Protein AF-A0A6B2FIY8-F1 (afdb_monomer_lite)

pLDDT: mean 75.14, std 17.57, range [36.78, 95.81]

Sequence (181 aa):
MCNADGNFVPWVSSQADVVAMDWHIHTESQWMLIADMTPGEEDVKYNGTVSSYYIDPDEEVYVGKCDFIESTFKVIKVRMIANSDGVYGPSGGNNFLISCEFANREDERNANDNVFKKRLTVMVDGVEFLLDKSRGGYSNADPSVLWNGRRYRIDNQPALIEILKDMGVKRRFYFNWKDEV

Secondary structure (DSSP, 8-state):
-B-TT--B---PPPHHHHHHHHHGGGSS---SEEEEEE-EEEETTSSS-EEEEEEETTTTEEESEEEEEEESS-EEEEEEEEEE-TTSSTT-S-EEEEEEEESSHHHHHHHHHHTTTSEEEEEETTEEEEEPSP--EEPPS-TTS---EEEEE-TT-HHHHHHHH-TT--EEEEEEEE---

Radius of gyration: 18.0 Å; chains: 1; bounding box: 42×48×51 Å

Structure (mmCIF, N/CA/C/O backbone):
data_AF-A0A6B2FIY8-F1
#
_entry.id   AF-A0A6B2FIY8-F1
#
loop_
_atom_site.group_PDB
_atom_site.id
_atom_site.type_symbol
_atom_site.label_atom_id
_atom_site.label_alt_id
_atom_site.label_comp_id
_atom_site.label_asym_id
_atom_site.label_entity_id
_atom_site.label_seq_id
_atom_site.pdbx_PDB_ins_code
_atom_site.Cartn_x
_atom_site.Cartn_y
_atom_site.Cartn_z
_atom_site.occupancy
_atom_site.B_iso_or_equiv
_atom_site.auth_seq_id
_atom_site.auth_comp_id
_atom_site.auth_asym_id
_atom_site.auth_atom_id
_atom_site.pdbx_PDB_model_num
ATOM 1 N N . MET A 1 1 ? -17.525 -18.792 26.908 1.00 53.03 1 MET A N 1
ATOM 2 C CA . MET A 1 1 ? -18.436 -19.939 26.699 1.00 53.03 1 MET A CA 1
ATOM 3 C C . MET A 1 1 ? -17.775 -21.158 27.316 1.00 53.03 1 MET A C 1
ATOM 5 O O . MET A 1 1 ? -16.593 -21.357 27.069 1.00 53.03 1 MET A O 1
ATOM 9 N N . CYS A 1 2 ? -18.488 -21.920 28.142 1.00 47.84 2 CYS A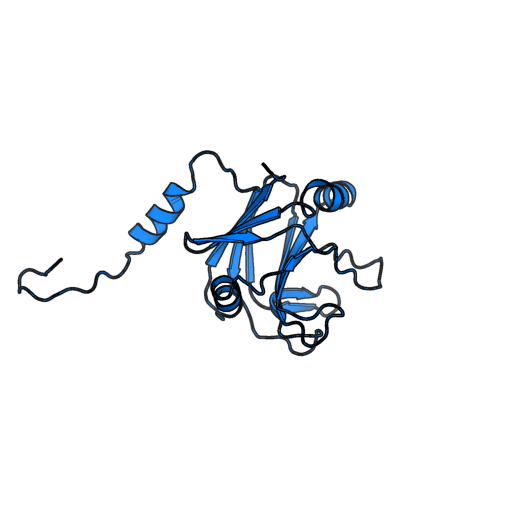 N 1
ATOM 10 C CA . CYS A 1 2 ? -17.984 -23.184 28.682 1.00 47.84 2 CYS A CA 1
ATOM 11 C C . CYS A 1 2 ? -18.588 -24.343 27.889 1.00 47.84 2 CYS A C 1
ATOM 13 O O . CYS A 1 2 ? -19.715 -24.222 27.404 1.00 47.84 2 CYS A O 1
ATOM 15 N N . ASN A 1 3 ? -17.854 -25.445 27.737 1.00 70.44 3 ASN A N 1
ATOM 16 C CA . ASN A 1 3 ? -18.440 -26.662 27.178 1.00 70.44 3 ASN A CA 1
ATOM 17 C C . ASN A 1 3 ? -19.376 -27.337 28.208 1.00 70.44 3 ASN A C 1
ATOM 19 O O . ASN A 1 3 ? -19.513 -26.865 29.339 1.00 70.44 3 ASN A O 1
ATOM 23 N N . ALA A 1 4 ? -20.021 -28.440 27.818 1.00 69.94 4 ALA A N 1
ATOM 24 C CA . ALA A 1 4 ? -20.966 -29.176 28.667 1.00 69.94 4 ALA A CA 1
ATOM 25 C C . ALA A 1 4 ? -20.357 -29.692 29.990 1.00 69.94 4 ALA A C 1
ATOM 27 O O . ALA A 1 4 ? -21.095 -29.952 30.935 1.00 69.94 4 ALA A O 1
ATOM 28 N N . ASP A 1 5 ? -19.027 -29.763 30.074 1.00 74.62 5 ASP A N 1
ATOM 29 C CA . ASP A 1 5 ? -18.280 -30.206 31.255 1.00 74.62 5 ASP A CA 1
ATOM 30 C C . ASP A 1 5 ? -17.796 -29.033 32.129 1.00 74.62 5 ASP A C 1
ATOM 32 O O . ASP A 1 5 ? -17.049 -29.229 33.084 1.00 74.62 5 ASP A O 1
ATOM 36 N N . GLY A 1 6 ? -18.188 -27.794 31.806 1.00 71.62 6 GLY A N 1
ATOM 37 C CA . GLY A 1 6 ? -17.820 -26.599 32.570 1.00 71.62 6 GLY A CA 1
ATOM 38 C C . GLY A 1 6 ? -16.395 -26.096 32.325 1.00 71.62 6 GLY A C 1
ATOM 39 O O . GLY A 1 6 ? -15.971 -25.139 32.974 1.00 71.62 6 GLY A O 1
ATOM 40 N N . ASN A 1 7 ? -15.668 -26.679 31.369 1.00 75.69 7 ASN A N 1
ATOM 41 C CA . ASN A 1 7 ? -14.324 -26.230 31.027 1.00 75.69 7 ASN A CA 1
ATOM 42 C C . ASN A 1 7 ? -14.384 -24.911 30.254 1.00 75.69 7 ASN A C 1
ATOM 44 O O . ASN A 1 7 ? -15.185 -24.745 29.327 1.00 75.69 7 ASN A O 1
ATOM 48 N N . PHE A 1 8 ? -13.510 -23.976 30.630 1.00 58.47 8 PHE A N 1
ATOM 49 C CA . PHE A 1 8 ? -13.338 -22.720 29.915 1.00 58.47 8 PHE A CA 1
ATOM 50 C C . PHE A 1 8 ? -12.730 -23.025 28.545 1.00 58.47 8 PHE A C 1
ATOM 52 O O . PHE A 1 8 ? -11.585 -23.464 28.456 1.00 58.47 8 PHE A O 1
ATOM 59 N N . VAL A 1 9 ? -13.501 -22.822 27.479 1.00 59.97 9 VAL A N 1
ATOM 60 C CA . VAL A 1 9 ? -12.995 -22.947 26.111 1.00 59.97 9 VAL A CA 1
ATOM 61 C C . VAL A 1 9 ? -12.467 -21.569 25.720 1.00 59.97 9 VAL A C 1
ATOM 63 O O . VAL A 1 9 ? -13.266 -20.625 25.679 1.00 59.97 9 VAL A O 1
ATOM 66 N N . PRO A 1 10 ? -11.153 -21.405 25.469 1.00 56.91 10 PRO A N 1
ATOM 67 C CA . PRO A 1 10 ? -10.638 -20.166 24.909 1.00 56.91 10 PRO A CA 1
ATOM 68 C C . PRO A 1 10 ? -11.393 -19.902 23.612 1.00 56.91 10 PRO A C 1
ATOM 70 O O . PRO A 1 10 ? -11.494 -20.787 22.763 1.00 56.91 10 PRO A O 1
ATOM 73 N N . TRP A 1 11 ? -11.979 -18.715 23.479 1.00 58.78 11 TRP A N 1
ATOM 74 C CA . TRP A 1 11 ? -12.567 -18.327 22.208 1.00 58.78 11 TRP A CA 1
ATOM 75 C C . TRP A 1 11 ? -11.422 -18.203 21.203 1.00 58.78 11 TRP A C 1
ATOM 77 O O . TRP A 1 11 ? -10.551 -17.348 21.352 1.00 58.78 11 TRP A O 1
ATOM 87 N N . VAL A 1 12 ? -11.387 -19.117 20.240 1.00 57.16 12 VAL A N 1
ATOM 88 C CA . VAL A 1 12 ? -10.472 -19.067 19.104 1.00 57.16 12 VAL A CA 1
ATOM 89 C C . VAL A 1 12 ? -11.303 -18.525 17.955 1.00 57.16 12 VAL A C 1
ATOM 91 O O . VAL A 1 12 ? -12.350 -19.104 17.655 1.00 57.16 12 VAL A O 1
ATOM 94 N N . SER A 1 13 ? -10.888 -17.403 17.366 1.00 54.34 13 SER A N 1
ATOM 95 C CA . SER A 1 13 ? -11.594 -16.806 16.233 1.00 54.34 13 SER A CA 1
ATOM 96 C C . SER A 1 13 ? -11.774 -17.856 15.139 1.00 54.34 13 SER A C 1
ATOM 98 O O . SER A 1 13 ? -10.819 -18.489 14.684 1.00 54.34 13 SER A O 1
ATOM 100 N N . SER A 1 14 ? -13.022 -18.099 14.750 1.00 57.09 14 SER A N 1
ATOM 101 C CA . SER A 1 14 ? -13.318 -19.034 13.673 1.00 57.09 14 SER A CA 1
ATOM 102 C C . SER A 1 14 ? -12.994 -18.389 12.323 1.00 57.09 14 SER A C 1
ATOM 104 O O . SER A 1 14 ? -13.013 -17.166 12.181 1.00 57.09 14 SER A O 1
ATOM 106 N N . GLN A 1 15 ? -12.760 -19.199 11.286 1.00 51.88 15 GLN A N 1
ATOM 107 C CA . GLN A 1 15 ? -12.692 -18.692 9.907 1.00 51.88 15 GLN A CA 1
ATOM 108 C C . GLN A 1 15 ? -13.941 -17.872 9.537 1.00 51.88 15 GLN A C 1
ATOM 110 O O . GLN A 1 15 ? -13.841 -16.928 8.764 1.00 51.88 15 GLN A O 1
ATOM 115 N N . ALA A 1 16 ? -15.101 -18.195 10.117 1.00 49.44 16 ALA A N 1
ATOM 116 C CA . ALA A 1 16 ? -16.330 -17.439 9.915 1.00 49.44 16 ALA A CA 1
ATOM 117 C C . ALA A 1 16 ? -16.294 -16.054 10.583 1.00 49.44 16 ALA A C 1
ATOM 119 O O . ALA A 1 16 ? -16.842 -15.115 10.018 1.00 49.44 16 ALA A O 1
ATOM 120 N N . ASP A 1 17 ? -15.613 -15.898 11.724 1.00 44.19 17 ASP A N 1
ATOM 121 C CA . ASP A 1 17 ? -15.428 -14.596 12.383 1.00 44.19 17 ASP A CA 1
ATOM 122 C C . ASP A 1 17 ? -14.475 -13.694 11.582 1.00 44.19 17 ASP A C 1
ATOM 124 O O . ASP A 1 17 ? -14.722 -12.498 11.439 1.00 44.19 17 ASP A O 1
ATOM 128 N N . VAL A 1 18 ? -13.432 -14.282 10.982 1.00 51.88 18 VAL A N 1
ATOM 129 C CA . VAL A 1 18 ? -12.522 -13.581 10.056 1.00 51.88 18 VAL A CA 1
ATOM 130 C C . VAL A 1 18 ? -13.270 -13.137 8.795 1.00 51.88 18 VAL A C 1
ATOM 132 O O . VAL A 1 18 ? -13.149 -11.991 8.370 1.00 51.88 18 VAL A O 1
ATOM 135 N N . VAL A 1 19 ? -14.104 -14.014 8.228 1.00 47.38 19 VAL A N 1
ATOM 136 C CA . VAL A 1 19 ? -14.940 -13.682 7.065 1.00 47.38 19 VAL A CA 1
ATOM 137 C C . VAL A 1 19 ? -15.990 -12.626 7.425 1.00 47.38 19 VAL A C 1
ATOM 139 O O . VAL A 1 19 ? -16.217 -11.710 6.647 1.00 47.38 19 VAL A O 1
ATOM 142 N N . ALA A 1 20 ? -16.608 -12.682 8.606 1.00 45.72 20 ALA A N 1
ATOM 143 C CA . ALA A 1 20 ? -17.591 -11.685 9.029 1.00 45.72 20 ALA A CA 1
ATOM 144 C C . ALA A 1 20 ? -16.976 -10.287 9.240 1.00 45.72 20 ALA A C 1
ATOM 146 O O . ALA A 1 20 ? -17.623 -9.294 8.901 1.00 45.72 20 ALA A O 1
ATOM 147 N N . MET A 1 21 ? -15.731 -10.193 9.733 1.00 52.00 21 MET A N 1
ATOM 148 C CA . MET A 1 21 ? -14.981 -8.926 9.749 1.00 52.00 21 MET A CA 1
ATOM 149 C C . MET A 1 21 ? -14.768 -8.380 8.335 1.00 52.00 21 MET A C 1
ATOM 151 O O . MET A 1 21 ? -14.999 -7.195 8.110 1.00 52.00 21 MET A O 1
ATOM 155 N N . ASP A 1 22 ? -14.416 -9.241 7.377 1.00 45.03 22 ASP A N 1
ATOM 156 C CA . ASP A 1 22 ? -14.259 -8.855 5.969 1.00 45.03 22 ASP A CA 1
ATOM 157 C C . ASP A 1 22 ? -15.579 -8.338 5.356 1.00 45.03 22 ASP A C 1
ATOM 159 O O . ASP A 1 22 ? -15.577 -7.395 4.569 1.00 45.03 22 ASP A O 1
ATOM 163 N N . TRP A 1 23 ? -16.733 -8.882 5.758 1.00 44.84 23 TRP A N 1
ATOM 164 C CA . TRP A 1 23 ? -18.039 -8.440 5.248 1.00 44.84 23 TRP A CA 1
ATOM 165 C C . TRP A 1 23 ? -18.510 -7.100 5.819 1.00 44.84 23 TRP A C 1
ATOM 167 O O . TRP A 1 23 ? -19.234 -6.373 5.137 1.00 44.84 23 TRP A O 1
ATOM 177 N N . HIS A 1 24 ? -18.099 -6.726 7.036 1.00 48.41 24 HIS A N 1
ATOM 178 C CA . HIS A 1 24 ? -18.434 -5.407 7.591 1.00 48.41 24 HIS A CA 1
ATOM 179 C C . HIS A 1 24 ? -17.714 -4.259 6.862 1.00 48.41 24 HIS A C 1
ATOM 181 O O . HIS A 1 24 ? -18.087 -3.099 7.007 1.00 48.41 24 HIS A O 1
ATOM 187 N N . ILE A 1 25 ? -16.724 -4.583 6.027 1.00 51.78 25 ILE A N 1
ATOM 188 C CA . ILE A 1 25 ? -15.978 -3.631 5.200 1.00 51.78 25 ILE A CA 1
ATOM 189 C C . ILE A 1 25 ? -16.732 -3.301 3.889 1.00 51.78 25 ILE A C 1
ATOM 191 O O . ILE A 1 25 ? -16.379 -2.351 3.191 1.00 51.78 25 ILE A O 1
ATOM 195 N N . HIS A 1 26 ? -17.825 -4.011 3.572 1.00 43.38 26 HIS A N 1
ATOM 196 C CA . HIS A 1 26 ? -18.617 -3.821 2.346 1.00 43.38 26 HIS A CA 1
ATOM 197 C C . HIS A 1 26 ? -19.690 -2.714 2.395 1.00 43.38 26 HIS A C 1
ATOM 199 O O . HIS A 1 26 ? -20.511 -2.614 1.481 1.00 43.38 26 HIS A O 1
ATOM 205 N N . THR A 1 27 ? -19.697 -1.836 3.398 1.00 46.31 27 THR A N 1
ATOM 206 C CA . THR A 1 27 ? -20.523 -0.618 3.345 1.00 46.31 27 THR A CA 1
ATOM 207 C C . THR A 1 27 ? -19.795 0.472 2.553 1.00 46.31 27 THR A C 1
ATOM 209 O O . THR A 1 27 ? -18.812 1.014 3.047 1.00 46.31 27 THR A O 1
ATOM 212 N N . GLU A 1 28 ? -20.273 0.751 1.331 1.00 49.62 28 GLU A N 1
ATOM 213 C CA . GLU A 1 28 ? -19.892 1.867 0.436 1.00 49.62 28 GLU A CA 1
ATOM 214 C C . GLU A 1 28 ? -18.375 2.130 0.375 1.00 49.62 28 GLU A C 1
ATOM 216 O O . GLU A 1 28 ? -17.849 2.926 1.149 1.00 49.62 28 GLU A O 1
ATOM 221 N N . SER A 1 29 ? -17.663 1.432 -0.527 1.00 63.16 29 SER A N 1
ATOM 222 C CA . SER A 1 29 ? -16.198 1.267 -0.496 1.00 63.16 29 SER A CA 1
ATOM 223 C C . SER A 1 29 ? -15.434 2.596 -0.459 1.00 63.16 29 SER A C 1
ATOM 225 O O . SER A 1 29 ? -15.014 3.155 -1.472 1.00 63.16 29 SER A O 1
ATOM 227 N N . GLN A 1 30 ? -15.198 3.090 0.752 1.00 83.25 30 GLN A N 1
ATOM 228 C CA . GLN A 1 30 ? -14.336 4.236 0.989 1.00 83.25 30 GLN A CA 1
ATOM 229 C C . GLN A 1 30 ? -12.878 3.934 0.623 1.00 83.25 30 GLN A C 1
ATOM 231 O O . GLN A 1 30 ? -12.082 4.861 0.519 1.00 83.25 30 GLN A O 1
ATOM 236 N N . TRP A 1 31 ? -12.521 2.659 0.458 1.00 91.06 31 TRP A N 1
ATOM 237 C CA . TRP A 1 31 ? -11.184 2.189 0.122 1.00 91.06 31 TRP A CA 1
ATOM 238 C C . TRP A 1 31 ? -10.905 2.349 -1.374 1.00 91.06 31 TRP A C 1
ATOM 240 O O . TRP A 1 31 ? -11.738 2.051 -2.222 1.00 91.06 31 TRP A O 1
ATOM 250 N N . MET A 1 32 ? -9.719 2.855 -1.694 1.00 93.06 32 MET A N 1
ATOM 251 C CA . MET A 1 32 ? -9.290 3.167 -3.059 1.00 93.06 32 MET A CA 1
ATOM 252 C C . MET A 1 32 ? -8.350 2.107 -3.645 1.00 93.06 32 MET A C 1
ATOM 254 O O . MET A 1 32 ? -8.168 2.042 -4.861 1.00 93.06 32 MET A O 1
ATOM 258 N N . LEU A 1 33 ? -7.718 1.307 -2.789 1.00 92.50 33 LEU A N 1
ATOM 259 C CA . LEU A 1 33 ? -6.884 0.168 -3.159 1.00 92.50 33 LEU A CA 1
ATOM 260 C C . LEU A 1 33 ? -7.026 -0.903 -2.076 1.00 92.50 33 LEU A C 1
ATOM 262 O O . LEU A 1 33 ? -6.950 -0.589 -0.887 1.00 92.50 33 LEU A O 1
ATOM 266 N N . ILE A 1 34 ? -7.194 -2.152 -2.498 1.00 93.50 34 ILE A N 1
ATOM 267 C CA . ILE A 1 34 ? -7.153 -3.331 -1.635 1.00 93.50 34 ILE A CA 1
ATOM 268 C C . ILE A 1 34 ? -6.162 -4.322 -2.225 1.00 93.50 34 ILE A C 1
ATOM 270 O O . ILE A 1 34 ? -6.200 -4.640 -3.419 1.00 93.50 34 ILE A O 1
ATOM 274 N N . ALA A 1 35 ? -5.279 -4.824 -1.373 1.00 93.38 35 ALA A N 1
ATOM 275 C CA . ALA A 1 35 ? -4.317 -5.842 -1.747 1.00 93.38 35 ALA A CA 1
ATOM 276 C C . ALA A 1 35 ? -4.084 -6.800 -0.586 1.00 93.38 35 ALA A C 1
ATOM 278 O O . ALA A 1 35 ? -3.997 -6.376 0.568 1.00 93.38 35 ALA A O 1
ATOM 279 N N . ASP A 1 36 ? -3.927 -8.082 -0.893 1.00 93.31 36 ASP A N 1
ATOM 280 C CA . ASP A 1 36 ? -3.372 -9.008 0.079 1.00 93.31 36 ASP A CA 1
ATOM 281 C C . ASP A 1 36 ? -1.849 -8.996 -0.042 1.00 93.31 36 ASP A C 1
ATOM 283 O O . ASP A 1 36 ? -1.311 -9.077 -1.145 1.00 93.31 36 ASP A O 1
ATOM 287 N N . MET A 1 37 ? -1.143 -8.926 1.080 1.00 90.50 37 MET A N 1
ATOM 288 C CA . MET A 1 37 ? 0.313 -8.952 1.132 1.00 90.50 37 MET A CA 1
ATOM 289 C C . MET A 1 37 ? 0.791 -10.054 2.073 1.00 90.50 37 MET A C 1
ATOM 291 O O . MET A 1 37 ? 0.248 -10.242 3.159 1.00 90.50 37 MET A O 1
ATOM 295 N N . THR A 1 38 ? 1.850 -10.744 1.669 1.00 90.25 38 THR A N 1
ATOM 296 C CA . THR A 1 38 ? 2.652 -11.617 2.524 1.00 90.25 38 THR A CA 1
ATOM 297 C C . THR A 1 38 ? 4.083 -11.083 2.527 1.00 90.25 38 THR A C 1
ATOM 299 O O . THR A 1 38 ? 4.747 -11.189 1.490 1.00 90.25 38 THR A O 1
ATOM 302 N N . PRO A 1 39 ? 4.570 -10.502 3.639 1.00 85.38 39 PRO A N 1
ATOM 303 C CA . PRO A 1 39 ? 5.963 -10.078 3.755 1.00 85.38 39 PRO A CA 1
ATOM 304 C C . PRO A 1 39 ? 6.929 -11.240 3.488 1.00 85.38 39 PRO A C 1
ATOM 306 O O . PRO A 1 39 ? 6.692 -12.364 3.945 1.00 85.38 39 PRO A O 1
ATOM 309 N N . GLY A 1 40 ? 7.992 -10.977 2.726 1.00 77.81 40 GLY A N 1
ATOM 310 C CA . GLY A 1 40 ? 9.086 -11.922 2.482 1.00 77.81 40 GLY A CA 1
ATOM 311 C C . GLY A 1 40 ? 10.400 -11.437 3.079 1.00 77.81 40 GLY A C 1
ATOM 312 O O . GLY A 1 40 ? 10.423 -10.370 3.686 1.00 77.81 40 GLY A O 1
ATOM 313 N N . GLU A 1 41 ? 11.447 -12.262 2.942 1.00 69.38 41 GLU A N 1
ATOM 314 C CA . GLU A 1 41 ? 12.762 -12.100 3.591 1.00 69.38 41 GLU A CA 1
ATOM 315 C C . GLU A 1 41 ? 13.314 -10.674 3.522 1.00 69.38 41 GLU A C 1
ATOM 317 O O . GLU A 1 41 ? 13.237 -10.011 2.495 1.00 69.38 41 GLU A O 1
ATOM 322 N N . GLU A 1 42 ? 13.876 -10.209 4.635 1.00 63.97 42 GLU A N 1
ATOM 323 C CA . GLU A 1 42 ? 14.527 -8.908 4.709 1.00 63.97 42 GLU A CA 1
ATOM 324 C C . GLU A 1 42 ? 15.711 -8.861 3.736 1.00 63.97 42 GLU A C 1
ATOM 326 O O . GLU A 1 42 ? 16.696 -9.585 3.904 1.00 63.97 42 GLU A O 1
ATOM 331 N N . ASP A 1 43 ? 15.618 -8.008 2.715 1.00 59.78 43 ASP A N 1
ATOM 332 C CA . ASP A 1 43 ? 16.729 -7.784 1.796 1.00 59.78 43 ASP A CA 1
ATOM 333 C C . ASP A 1 43 ? 17.627 -6.656 2.314 1.00 59.78 43 ASP A C 1
ATOM 335 O O . ASP A 1 43 ? 17.284 -5.474 2.279 1.00 59.78 43 ASP A O 1
ATOM 339 N N . VAL A 1 44 ? 18.811 -7.041 2.787 1.00 54.09 44 VAL A N 1
ATOM 340 C CA . VAL A 1 44 ? 19.822 -6.141 3.359 1.00 54.09 44 VAL A CA 1
ATOM 341 C C . VAL A 1 44 ? 20.573 -5.352 2.269 1.00 54.09 44 VAL A C 1
ATOM 343 O O . VAL A 1 44 ? 21.305 -4.412 2.584 1.00 54.09 44 VAL A O 1
ATOM 346 N N . LYS A 1 45 ? 20.428 -5.694 0.976 1.00 53.00 45 LYS A N 1
ATOM 347 C CA . LYS A 1 45 ? 21.145 -4.998 -0.110 1.00 53.00 45 LYS A CA 1
ATOM 348 C C . LYS A 1 45 ? 20.619 -3.591 -0.396 1.00 53.00 45 LYS A C 1
ATOM 350 O O . LYS A 1 45 ? 21.403 -2.742 -0.822 1.00 53.0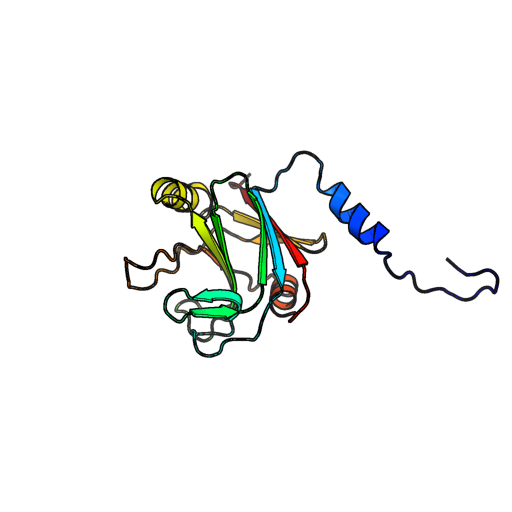0 45 LYS A O 1
ATOM 355 N N . TYR A 1 46 ? 19.341 -3.312 -0.147 1.00 50.25 46 TYR A N 1
ATOM 356 C CA . TYR A 1 46 ? 18.715 -2.036 -0.505 1.00 50.25 46 TYR A CA 1
ATOM 357 C C . TYR A 1 46 ? 18.555 -1.104 0.702 1.00 50.25 46 TYR A C 1
ATOM 359 O O . TYR A 1 46 ? 17.459 -0.920 1.212 1.00 50.25 46 TYR A O 1
ATOM 367 N N . ASN A 1 47 ? 19.651 -0.460 1.130 1.00 43.78 47 ASN A N 1
ATOM 368 C CA . ASN A 1 47 ? 19.657 0.756 1.970 1.00 43.78 47 ASN A CA 1
ATOM 369 C C . ASN A 1 47 ? 18.616 0.802 3.122 1.00 43.78 47 ASN A C 1
ATOM 371 O O . ASN A 1 47 ? 17.954 1.823 3.339 1.00 43.78 47 ASN A O 1
ATOM 375 N N . GLY A 1 48 ? 18.520 -0.276 3.898 1.00 47.50 48 GLY A N 1
ATOM 376 C CA . GLY A 1 48 ? 17.637 -0.401 5.062 1.00 47.50 48 GLY A CA 1
ATOM 377 C C . GLY A 1 48 ? 16.904 -1.740 5.072 1.00 47.50 48 GLY A C 1
ATOM 378 O O . GLY A 1 48 ? 16.823 -2.418 4.054 1.00 47.50 48 GLY A O 1
ATOM 379 N N . THR A 1 49 ? 16.371 -2.118 6.228 1.00 50.41 49 THR A N 1
ATOM 380 C CA . THR A 1 49 ? 15.540 -3.311 6.422 1.00 50.41 49 THR A CA 1
ATOM 381 C C . THR A 1 49 ? 14.223 -3.123 5.667 1.00 50.41 49 THR A C 1
ATOM 383 O O . THR A 1 49 ? 13.245 -2.616 6.230 1.00 50.41 49 THR A O 1
ATOM 386 N N . VAL A 1 50 ? 14.164 -3.499 4.387 1.00 54.41 50 VAL A N 1
ATOM 387 C CA . VAL A 1 50 ? 12.893 -3.587 3.655 1.00 54.41 50 VAL A CA 1
ATOM 388 C C . VAL A 1 50 ? 12.206 -4.875 4.092 1.00 54.41 50 VAL A C 1
ATOM 390 O O . VAL A 1 50 ? 12.365 -5.935 3.502 1.00 54.41 50 VAL A O 1
ATOM 393 N N . SER A 1 51 ? 11.454 -4.790 5.181 1.00 55.03 51 SER A N 1
ATOM 394 C CA . SER A 1 51 ? 10.640 -5.898 5.686 1.00 55.03 51 SER A CA 1
ATOM 395 C C . SER A 1 51 ? 9.271 -5.785 5.045 1.00 55.03 51 SER A C 1
ATOM 397 O O . SER A 1 51 ? 8.506 -4.934 5.499 1.00 55.03 51 SER A O 1
ATOM 399 N N . SER A 1 52 ? 9.025 -6.510 3.932 1.00 67.88 52 SER A N 1
ATOM 400 C CA . SER A 1 52 ? 7.736 -6.481 3.208 1.00 67.88 52 SER A CA 1
ATOM 401 C C . SER A 1 52 ? 7.663 -7.210 1.839 1.00 67.88 52 SER A C 1
ATOM 403 O O . SER A 1 52 ? 8.416 -8.143 1.593 1.00 67.88 52 SER A O 1
ATOM 405 N N . TYR A 1 53 ? 6.727 -6.803 0.956 1.00 70.75 53 TYR A N 1
ATOM 406 C CA . TYR A 1 53 ? 6.664 -7.141 -0.461 1.00 70.75 53 TYR A CA 1
ATOM 407 C C . TYR A 1 53 ? 7.272 -6.038 -1.350 1.00 70.75 53 TYR A C 1
ATOM 409 O O . TYR A 1 53 ? 6.865 -4.873 -1.286 1.00 70.75 53 TYR A O 1
ATOM 417 N N . TYR A 1 54 ? 8.186 -6.432 -2.237 1.00 74.88 54 TYR A N 1
ATOM 418 C CA . TYR A 1 54 ? 8.907 -5.563 -3.171 1.00 74.88 54 TYR A CA 1
ATOM 419 C C . TYR A 1 54 ? 9.272 -6.335 -4.446 1.00 74.88 54 TYR A C 1
ATOM 421 O O . TYR A 1 54 ? 9.589 -7.524 -4.386 1.00 74.88 54 TYR A O 1
ATOM 429 N N . ILE A 1 55 ? 9.227 -5.664 -5.599 1.00 69.00 55 ILE A N 1
ATOM 430 C CA . ILE A 1 55 ? 9.640 -6.232 -6.889 1.00 69.00 55 ILE A CA 1
ATOM 431 C C . ILE A 1 55 ? 10.642 -5.318 -7.566 1.00 69.00 55 ILE A C 1
ATOM 433 O O . ILE A 1 55 ? 10.213 -4.321 -8.147 1.00 69.00 55 ILE A O 1
ATOM 437 N N . ASP A 1 56 ? 11.913 -5.715 -7.585 1.00 68.19 56 ASP A N 1
ATOM 438 C CA . ASP A 1 56 ? 12.925 -5.129 -8.458 1.00 68.19 56 ASP A CA 1
ATOM 439 C C . ASP A 1 56 ? 12.865 -5.768 -9.852 1.00 68.19 56 ASP A C 1
ATOM 441 O O . ASP A 1 56 ? 13.208 -6.944 -10.002 1.00 68.19 56 ASP A O 1
ATOM 445 N N . PRO A 1 57 ? 12.399 -5.049 -10.887 1.00 60.62 57 PRO A N 1
ATOM 446 C CA . PRO A 1 57 ? 12.380 -5.587 -12.234 1.00 60.62 57 PRO A CA 1
ATOM 447 C C . PRO A 1 57 ? 13.775 -5.639 -12.872 1.00 60.62 57 PRO A C 1
ATOM 449 O O . PRO A 1 57 ? 13.950 -6.427 -13.796 1.00 60.62 57 PRO A O 1
ATOM 452 N N . ASP A 1 58 ? 14.737 -4.836 -12.407 1.00 64.06 58 ASP A N 1
ATOM 453 C CA . ASP A 1 58 ? 16.072 -4.744 -13.007 1.00 64.06 58 ASP A CA 1
ATOM 454 C C . ASP A 1 58 ? 16.986 -5.858 -12.486 1.00 64.06 58 ASP A C 1
ATOM 456 O O . ASP A 1 58 ? 17.795 -6.406 -13.235 1.00 64.06 58 ASP A O 1
ATOM 460 N N . GLU A 1 59 ? 16.821 -6.231 -11.214 1.00 62.94 59 GLU A N 1
ATOM 461 C CA . GLU A 1 59 ? 17.576 -7.320 -10.579 1.00 62.94 59 GLU A CA 1
ATOM 462 C C . GLU A 1 59 ? 16.799 -8.651 -10.505 1.00 62.94 59 GLU A C 1
ATOM 464 O O . GLU A 1 59 ? 17.304 -9.629 -9.956 1.00 62.94 59 GLU A O 1
ATOM 469 N N . GLU A 1 60 ? 15.575 -8.704 -11.048 1.00 63.28 60 GLU A N 1
ATOM 470 C CA . GLU A 1 60 ? 14.638 -9.836 -10.911 1.00 63.28 60 GLU A CA 1
ATOM 471 C C . GLU A 1 60 ? 14.411 -10.262 -9.444 1.00 63.28 60 GLU A C 1
ATOM 473 O O . GLU A 1 60 ? 14.152 -11.431 -9.144 1.00 63.28 60 GLU A O 1
ATOM 478 N N . VAL A 1 61 ? 14.493 -9.314 -8.507 1.00 66.75 61 VAL A N 1
ATOM 479 C CA . VAL A 1 61 ? 14.327 -9.577 -7.074 1.00 66.75 61 VAL A CA 1
ATOM 480 C C . VAL A 1 61 ? 12.851 -9.468 -6.711 1.00 66.75 61 VAL A C 1
ATOM 482 O O . VAL A 1 61 ? 12.230 -8.418 -6.861 1.00 66.75 61 VAL A O 1
ATOM 485 N N . TYR A 1 62 ? 12.285 -10.556 -6.193 1.00 68.75 62 TYR A N 1
ATOM 486 C CA . TYR A 1 62 ? 10.911 -10.606 -5.696 1.00 68.75 62 TYR A CA 1
ATOM 487 C C . TYR A 1 62 ? 10.939 -10.980 -4.221 1.00 68.75 62 TYR A C 1
ATOM 489 O O . TYR A 1 62 ? 11.185 -12.134 -3.867 1.00 68.75 62 TYR A O 1
ATOM 497 N N . VAL A 1 63 ? 10.661 -10.005 -3.363 1.00 78.56 63 VAL A N 1
ATOM 498 C CA . VAL A 1 63 ? 10.509 -10.227 -1.928 1.00 78.56 63 VAL A CA 1
ATOM 499 C C . VAL A 1 63 ? 9.023 -10.290 -1.614 1.00 78.56 63 VAL A C 1
ATOM 501 O O . VAL A 1 63 ? 8.251 -9.430 -2.037 1.00 78.56 63 VAL A O 1
ATOM 504 N N . GLY A 1 64 ? 8.610 -11.322 -0.881 1.00 82.12 64 GLY A N 1
ATOM 505 C CA . GLY A 1 64 ? 7.226 -11.504 -0.450 1.00 82.12 64 GLY A CA 1
ATOM 506 C C . GLY A 1 64 ? 6.262 -11.820 -1.592 1.00 82.12 64 GLY A C 1
ATOM 507 O O . GLY A 1 64 ? 6.651 -12.239 -2.683 1.00 82.12 64 GLY A O 1
ATOM 508 N N . LYS A 1 65 ? 4.965 -11.651 -1.330 1.00 87.44 65 LYS A N 1
ATOM 509 C CA . LYS A 1 65 ? 3.889 -11.801 -2.320 1.00 87.44 65 LYS A CA 1
ATOM 510 C C . LYS A 1 65 ? 2.861 -10.695 -2.145 1.00 87.44 65 LYS A C 1
ATOM 512 O O . LYS A 1 65 ? 2.581 -10.293 -1.018 1.00 87.44 65 LYS A O 1
ATOM 517 N N . CYS A 1 66 ? 2.267 -10.249 -3.246 1.00 88.81 66 CYS A N 1
ATOM 518 C CA . CYS A 1 66 ? 1.123 -9.354 -3.207 1.00 88.81 66 CYS A CA 1
ATOM 519 C C . CYS A 1 66 ? 0.115 -9.728 -4.285 1.00 88.81 66 CYS A C 1
ATOM 521 O O . CYS A 1 66 ? 0.451 -9.773 -5.470 1.00 88.81 66 CYS A O 1
ATOM 523 N N . ASP A 1 67 ? -1.117 -9.961 -3.848 1.00 89.25 67 ASP A N 1
ATOM 524 C CA . ASP A 1 67 ? -2.263 -10.186 -4.711 1.00 89.25 67 ASP A CA 1
ATOM 525 C C . ASP A 1 67 ? -3.078 -8.889 -4.749 1.00 89.25 67 ASP A C 1
ATOM 527 O O . ASP A 1 67 ? -3.663 -8.468 -3.749 1.00 89.25 67 ASP A O 1
ATOM 531 N N . PHE A 1 68 ? -3.099 -8.233 -5.907 1.00 86.50 68 PHE A N 1
ATOM 532 C CA . PHE A 1 68 ? -3.972 -7.088 -6.148 1.00 86.50 68 PHE A CA 1
ATOM 533 C C . PHE A 1 68 ? -5.430 -7.559 -6.215 1.00 86.50 68 PHE A C 1
ATOM 535 O O . PHE A 1 68 ? -5.739 -8.470 -6.984 1.00 86.50 68 PHE A O 1
ATOM 542 N N . ILE A 1 69 ? -6.312 -6.936 -5.427 1.00 90.19 69 ILE A N 1
ATOM 543 C CA . ILE A 1 69 ? -7.731 -7.306 -5.361 1.00 90.19 69 ILE A CA 1
ATOM 544 C C . ILE A 1 69 ? -8.579 -6.286 -6.119 1.00 90.19 69 ILE A C 1
ATOM 546 O O . ILE A 1 69 ? -9.261 -6.639 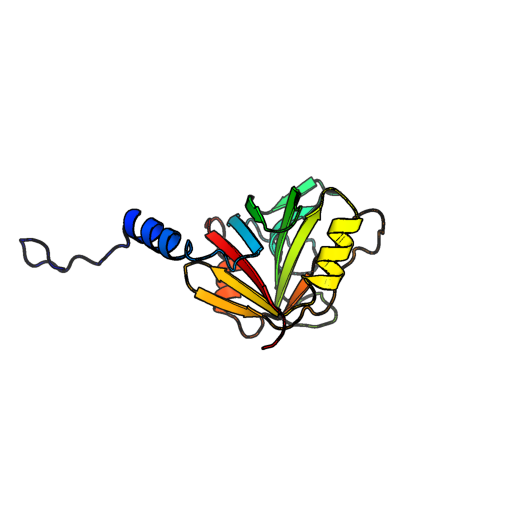-7.079 1.00 90.19 69 ILE A O 1
ATOM 550 N N . GLU A 1 70 ? -8.516 -5.016 -5.718 1.00 89.69 70 GLU A N 1
ATOM 551 C CA . GLU A 1 70 ? -9.294 -3.945 -6.341 1.00 89.69 70 GLU A CA 1
ATOM 552 C C . GLU A 1 70 ? -8.617 -2.581 -6.208 1.00 89.69 70 GLU A C 1
ATOM 554 O O . GLU A 1 70 ? -7.846 -2.324 -5.282 1.00 89.69 70 GLU A O 1
ATOM 559 N N . SER A 1 71 ? -8.930 -1.677 -7.136 1.00 89.12 71 SER A N 1
ATOM 560 C CA . SER A 1 71 ? -8.620 -0.259 -7.003 1.00 89.12 71 SER A CA 1
ATOM 561 C C . SER A 1 71 ? -9.628 0.596 -7.754 1.00 89.12 71 SER A C 1
ATOM 563 O O . SER A 1 71 ? -10.153 0.204 -8.795 1.00 89.12 71 SER A O 1
ATOM 565 N N . THR A 1 72 ? -9.857 1.802 -7.242 1.00 88.44 72 THR A N 1
ATOM 566 C CA . THR A 1 72 ? -10.602 2.852 -7.941 1.00 88.44 72 THR A CA 1
ATOM 567 C C . THR A 1 72 ? -9.760 3.553 -9.016 1.00 88.44 72 THR A C 1
ATOM 569 O O . THR A 1 72 ? -10.294 4.330 -9.807 1.00 88.44 72 THR A O 1
ATOM 572 N N . PHE A 1 73 ? -8.455 3.262 -9.087 1.00 83.69 73 PHE A N 1
ATOM 573 C CA . PHE A 1 73 ? -7.535 3.734 -10.121 1.00 83.69 73 PHE A CA 1
ATOM 574 C C . PHE A 1 73 ? -7.148 2.605 -11.082 1.00 83.69 73 PHE A C 1
ATOM 576 O O . PHE A 1 73 ? -7.246 1.421 -10.766 1.00 83.69 73 PHE A O 1
ATOM 583 N N . LYS A 1 74 ? -6.620 2.973 -12.255 1.00 84.38 74 LYS A N 1
ATOM 584 C CA . LYS A 1 74 ? -6.111 2.034 -13.271 1.00 84.38 74 LYS A CA 1
ATOM 585 C C . LYS A 1 74 ? -4.712 1.501 -12.924 1.00 84.38 74 LYS A C 1
ATOM 587 O O . LYS A 1 74 ? -3.743 1.742 -13.645 1.00 84.38 74 LYS A O 1
ATOM 592 N N . VAL A 1 75 ? -4.616 0.793 -11.804 1.00 84.69 75 VAL A N 1
ATOM 593 C CA . VAL A 1 75 ? -3.406 0.083 -11.369 1.00 84.69 75 VAL A CA 1
ATOM 594 C C . VAL A 1 75 ? -3.355 -1.291 -12.041 1.00 84.69 75 VAL A C 1
ATOM 596 O O . VAL A 1 75 ? -4.340 -2.022 -12.036 1.00 84.69 75 VAL A O 1
ATOM 599 N N . ILE A 1 76 ? -2.208 -1.643 -12.621 1.00 86.25 76 ILE A N 1
ATOM 600 C CA . ILE A 1 76 ? -1.927 -2.990 -13.143 1.00 86.25 76 ILE A CA 1
ATOM 601 C C . ILE A 1 76 ? -1.440 -3.894 -12.015 1.00 86.25 76 ILE A C 1
ATOM 603 O O . ILE A 1 76 ? -1.797 -5.069 -11.950 1.00 86.25 76 ILE A O 1
ATOM 607 N N . LYS A 1 77 ? -0.574 -3.358 -11.152 1.00 85.38 77 LYS A N 1
ATOM 608 C CA . LYS A 1 77 ? 0.130 -4.142 -10.143 1.00 85.38 77 LYS A CA 1
ATOM 609 C C . LYS A 1 77 ? 0.566 -3.264 -8.980 1.00 85.38 77 LYS A C 1
ATOM 611 O O . LYS A 1 77 ? 1.034 -2.148 -9.185 1.00 85.38 77 LYS A O 1
ATOM 616 N N . VAL A 1 78 ? 0.502 -3.787 -7.761 1.00 87.56 78 VAL A N 1
ATOM 617 C CA . VAL A 1 78 ? 1.236 -3.207 -6.631 1.00 87.56 78 VAL A CA 1
ATOM 618 C C . VAL A 1 78 ? 2.689 -3.660 -6.746 1.00 87.56 78 VAL A C 1
ATOM 620 O O . VAL A 1 78 ? 2.957 -4.854 -6.869 1.00 87.56 78 VAL A O 1
ATOM 623 N N . ARG A 1 79 ? 3.634 -2.721 -6.754 1.00 83.69 79 ARG A N 1
ATOM 624 C CA . ARG A 1 79 ? 5.076 -2.994 -6.889 1.00 83.69 79 ARG A CA 1
ATOM 625 C C . ARG A 1 79 ? 5.787 -3.042 -5.547 1.00 83.69 79 ARG A C 1
ATOM 627 O O . ARG A 1 79 ? 6.764 -3.766 -5.405 1.00 83.69 79 ARG A O 1
ATOM 634 N N . MET A 1 80 ? 5.286 -2.284 -4.577 1.00 85.12 80 MET A N 1
ATOM 635 C CA . MET A 1 80 ? 5.815 -2.289 -3.225 1.00 85.12 80 MET A CA 1
ATOM 636 C C . MET A 1 80 ? 4.743 -1.859 -2.234 1.00 85.12 80 MET A C 1
ATOM 638 O O . MET A 1 80 ? 4.000 -0.914 -2.496 1.00 85.12 80 MET A O 1
ATOM 642 N N . ILE A 1 81 ? 4.725 -2.523 -1.089 1.00 88.56 81 ILE A N 1
ATOM 643 C CA . ILE A 1 81 ? 4.160 -2.042 0.171 1.00 88.56 81 ILE A CA 1
ATOM 644 C C . ILE A 1 81 ? 5.242 -2.379 1.176 1.00 88.56 81 ILE A C 1
ATOM 646 O O . ILE A 1 81 ? 5.475 -3.563 1.327 1.00 88.56 81 ILE A O 1
ATOM 650 N N . ALA A 1 82 ? 5.916 -1.412 1.795 1.00 84.31 82 ALA A N 1
ATOM 651 C CA . ALA A 1 82 ? 7.094 -1.694 2.609 1.00 84.31 82 ALA A CA 1
ATOM 652 C C . ALA A 1 82 ? 7.261 -0.841 3.850 1.00 84.31 82 ALA A C 1
ATOM 654 O O . ALA A 1 82 ? 6.802 0.294 3.879 1.00 84.31 82 ALA A O 1
ATOM 655 N N . ASN A 1 83 ? 7.992 -1.354 4.841 1.00 84.19 83 ASN A N 1
ATOM 656 C CA . ASN A 1 83 ? 8.678 -0.503 5.803 1.00 84.19 83 ASN A CA 1
ATOM 657 C C . ASN A 1 83 ? 10.136 -0.311 5.369 1.00 84.19 83 ASN A C 1
ATOM 659 O O . ASN A 1 83 ? 10.802 -1.290 5.056 1.00 84.19 83 ASN A O 1
ATOM 663 N N . SER A 1 84 ? 10.638 0.921 5.403 1.00 78.50 84 SER A N 1
ATOM 664 C CA . SER A 1 84 ? 12.074 1.210 5.410 1.00 78.50 84 SER A CA 1
ATOM 665 C C . SER A 1 84 ? 12.450 1.800 6.764 1.00 78.50 84 SER A C 1
ATOM 667 O O . SER A 1 84 ? 11.986 2.902 7.098 1.00 78.50 84 SER A O 1
ATOM 669 N N . ASP A 1 85 ? 13.304 1.121 7.526 1.00 70.94 85 ASP A N 1
ATOM 670 C CA . ASP A 1 85 ? 13.921 1.729 8.697 1.00 70.94 85 ASP A CA 1
ATOM 671 C C . ASP A 1 85 ? 15.065 2.662 8.268 1.00 70.94 85 ASP A C 1
ATOM 673 O O . ASP A 1 85 ? 15.806 2.427 7.317 1.00 70.94 85 ASP A O 1
ATOM 677 N N . GLY A 1 86 ? 15.145 3.827 8.908 1.00 56.00 86 GLY A N 1
ATOM 678 C CA . GLY A 1 86 ? 15.967 4.955 8.469 1.00 56.00 86 GLY A CA 1
ATOM 679 C C . GLY A 1 86 ? 17.477 4.779 8.634 1.00 56.00 86 GLY A C 1
ATOM 680 O O . GLY A 1 86 ? 18.150 5.773 8.896 1.00 56.00 86 GLY A O 1
ATOM 681 N N . VAL A 1 87 ? 18.010 3.562 8.504 1.00 52.56 87 VAL A N 1
ATOM 682 C CA . VAL A 1 87 ? 19.443 3.269 8.628 1.00 52.56 87 VAL A CA 1
ATOM 683 C C . VAL A 1 87 ? 20.241 3.871 7.458 1.00 52.56 87 VAL A C 1
ATOM 685 O O . VAL A 1 87 ? 21.388 4.258 7.662 1.00 52.56 87 VAL A O 1
ATOM 688 N N . TYR A 1 88 ? 19.634 4.083 6.276 1.00 44.69 88 TYR A N 1
ATOM 689 C CA . TYR A 1 88 ? 20.334 4.668 5.111 1.00 44.69 88 TYR A CA 1
ATOM 690 C C . TYR A 1 88 ? 19.561 5.745 4.318 1.00 44.69 88 TYR A C 1
ATOM 692 O O . TYR A 1 88 ? 19.977 6.142 3.230 1.00 44.69 88 TYR A O 1
ATOM 700 N N . GLY A 1 89 ? 18.463 6.288 4.855 1.00 42.62 89 GLY A N 1
ATOM 701 C CA . GLY A 1 89 ? 17.727 7.394 4.224 1.00 42.62 89 GLY A CA 1
ATOM 702 C C . GLY A 1 89 ? 18.130 8.777 4.769 1.00 42.62 89 GLY A C 1
ATOM 703 O O . GLY A 1 89 ? 18.325 8.906 5.977 1.00 42.62 89 GLY A O 1
ATOM 704 N N . PRO A 1 90 ? 18.138 9.860 3.960 1.00 43.12 90 PRO A N 1
ATOM 705 C CA . PRO A 1 90 ? 18.538 11.218 4.380 1.00 43.12 90 PRO A CA 1
ATOM 706 C C . PRO A 1 90 ? 17.626 11.871 5.443 1.00 43.12 90 PRO A C 1
ATOM 708 O O . PRO A 1 90 ? 17.733 13.063 5.709 1.00 43.12 90 PRO A O 1
ATOM 711 N N . SER A 1 91 ? 16.670 11.133 6.016 1.00 52.81 91 SER A N 1
ATOM 712 C CA . SER A 1 91 ? 15.597 11.662 6.869 1.00 52.81 91 SER A CA 1
ATOM 713 C C . SER A 1 91 ? 15.511 11.033 8.263 1.00 52.81 91 SER A C 1
ATOM 715 O O . SER A 1 91 ? 14.812 11.599 9.102 1.00 52.81 91 SER A O 1
ATOM 717 N N . GLY A 1 92 ? 16.173 9.892 8.507 1.00 64.62 92 GLY A N 1
ATOM 718 C CA . GLY A 1 92 ? 15.972 9.077 9.712 1.00 64.62 92 GLY A CA 1
ATOM 719 C C . GLY A 1 92 ? 14.527 8.563 9.891 1.00 64.62 92 GLY A C 1
ATOM 720 O O . GLY A 1 92 ? 13.576 9.101 9.321 1.00 64.62 92 GLY A O 1
ATOM 721 N N . GLY A 1 93 ? 14.354 7.520 10.705 1.00 76.62 93 GLY A N 1
ATOM 722 C CA . GLY A 1 93 ? 13.036 6.990 11.093 1.00 76.62 93 GLY A CA 1
ATOM 723 C C . GLY A 1 93 ? 12.406 5.975 10.131 1.00 76.62 93 GLY A C 1
ATOM 724 O O . GLY A 1 93 ? 12.893 5.751 9.024 1.00 76.62 93 GLY A O 1
ATOM 725 N N . ASN A 1 94 ? 11.323 5.346 10.586 1.00 85.12 94 ASN A N 1
ATOM 726 C CA . ASN A 1 94 ? 10.560 4.330 9.864 1.00 85.12 94 ASN A CA 1
ATOM 727 C C . ASN A 1 94 ? 9.604 4.974 8.866 1.00 85.12 94 ASN A C 1
ATOM 729 O O . ASN A 1 94 ? 8.895 5.942 9.182 1.00 85.12 94 ASN A O 1
ATOM 733 N N . ASN A 1 95 ? 9.541 4.403 7.667 1.00 85.62 95 ASN A N 1
ATOM 734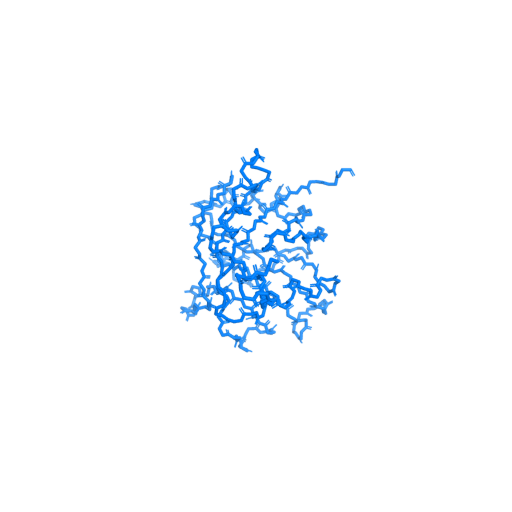 C CA . ASN A 1 95 ? 8.641 4.878 6.635 1.00 85.62 95 ASN A CA 1
ATOM 735 C C . ASN A 1 95 ? 7.869 3.742 5.980 1.00 85.62 95 ASN A C 1
ATOM 737 O O . ASN A 1 95 ? 8.459 2.760 5.553 1.00 85.62 95 ASN A O 1
ATOM 741 N N . PHE A 1 96 ? 6.570 3.954 5.811 1.00 89.00 96 PHE A N 1
ATOM 742 C CA . PHE A 1 96 ? 5.725 3.158 4.943 1.00 89.00 96 PHE A CA 1
ATOM 743 C C . PHE A 1 96 ? 5.912 3.608 3.491 1.00 89.00 96 PHE A C 1
ATOM 745 O O . PHE A 1 96 ? 5.698 4.781 3.164 1.00 89.00 96 PHE A O 1
ATOM 752 N N . LEU A 1 97 ? 6.323 2.691 2.626 1.00 87.44 97 LEU A N 1
ATOM 753 C CA . LEU A 1 97 ? 6.486 2.892 1.195 1.00 87.44 97 LEU A CA 1
ATOM 754 C C . LEU A 1 97 ? 5.355 2.187 0.460 1.00 87.44 97 LEU A C 1
ATOM 756 O O . LEU A 1 97 ? 5.037 1.043 0.765 1.00 87.44 97 LEU A O 1
ATOM 760 N N . ILE A 1 98 ? 4.775 2.843 -0.537 1.00 88.38 98 ILE A N 1
ATOM 761 C CA . ILE A 1 98 ? 3.822 2.207 -1.445 1.00 88.38 98 ILE A CA 1
ATOM 762 C C . ILE A 1 98 ? 4.087 2.636 -2.876 1.00 88.38 98 ILE A C 1
ATOM 764 O O . ILE A 1 98 ? 4.291 3.820 -3.144 1.00 88.38 98 ILE A O 1
ATOM 768 N N . SER A 1 99 ? 4.080 1.673 -3.790 1.00 86.19 99 SER A N 1
ATOM 769 C CA . SER A 1 99 ? 4.236 1.903 -5.222 1.00 86.19 99 SER A CA 1
ATOM 770 C C . SER A 1 99 ? 3.296 1.017 -6.016 1.00 86.19 99 SER A C 1
ATOM 772 O O . SER A 1 99 ? 3.102 -0.158 -5.699 1.00 86.19 99 SER A O 1
ATOM 774 N N . CYS A 1 100 ? 2.727 1.596 -7.065 1.00 87.19 100 CYS A N 1
ATOM 775 C CA . CYS A 1 100 ? 1.823 0.939 -7.990 1.00 87.19 100 CYS A CA 1
ATOM 776 C C . CYS A 1 100 ? 2.315 1.172 -9.416 1.00 87.19 100 CYS A C 1
ATOM 778 O O . CYS A 1 100 ? 2.773 2.259 -9.757 1.00 87.19 100 CYS A O 1
ATOM 780 N N . GLU A 1 101 ? 2.177 0.154 -10.248 1.00 85.25 101 GLU A N 1
ATOM 781 C CA . GLU A 1 101 ? 2.355 0.239 -11.687 1.00 85.25 101 GLU A CA 1
ATOM 782 C C . GLU A 1 101 ? 1.020 0.561 -12.348 1.00 85.25 101 GLU A C 1
ATOM 784 O O . GLU A 1 101 ? -0.007 -0.042 -12.028 1.00 85.25 101 GLU A O 1
ATOM 789 N N . PHE A 1 102 ? 1.045 1.484 -13.302 1.00 86.12 102 PHE A N 1
ATOM 790 C CA . PHE A 1 102 ? -0.125 1.930 -14.048 1.00 86.12 102 PHE A CA 1
ATOM 791 C C . PHE A 1 102 ? 0.016 1.560 -15.520 1.00 86.12 102 PHE A C 1
ATOM 793 O O . PHE A 1 102 ? 1.120 1.460 -16.050 1.00 86.12 102 PHE A O 1
ATOM 800 N N . ALA A 1 103 ? -1.116 1.410 -16.206 1.00 82.62 103 ALA A N 1
ATOM 801 C CA . ALA A 1 103 ? -1.126 1.057 -17.627 1.00 82.62 103 ALA A CA 1
ATOM 802 C C . ALA A 1 103 ? -0.550 2.137 -18.544 1.00 82.62 103 ALA A C 1
ATOM 804 O O . ALA A 1 103 ? -0.150 1.850 -19.671 1.00 82.62 103 ALA A O 1
ATOM 805 N N . ASN A 1 104 ? -0.526 3.384 -18.083 1.00 83.38 104 ASN A N 1
ATOM 806 C CA . ASN A 1 104 ? 0.068 4.491 -18.807 1.00 83.38 104 ASN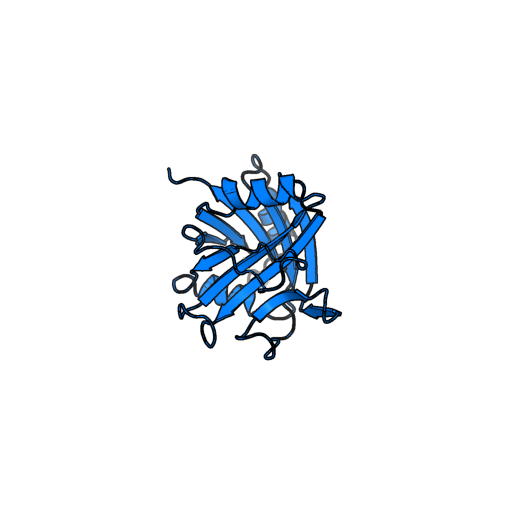 A CA 1
ATOM 807 C C . ASN A 1 104 ? 0.603 5.550 -17.832 1.00 83.38 104 ASN A C 1
ATOM 809 O O . ASN A 1 104 ? 0.196 5.633 -16.672 1.00 83.38 104 ASN A O 1
ATOM 813 N N . ARG A 1 105 ? 1.501 6.392 -18.349 1.00 81.31 105 ARG A N 1
ATOM 814 C CA . ARG A 1 105 ? 2.168 7.456 -17.584 1.00 81.31 105 ARG A CA 1
ATOM 815 C C . ARG A 1 105 ? 1.232 8.578 -17.134 1.00 81.31 105 ARG A C 1
ATOM 817 O O . ARG A 1 105 ? 1.557 9.291 -16.191 1.00 81.31 105 ARG A O 1
ATOM 824 N N . GLU A 1 106 ? 0.115 8.794 -17.823 1.00 85.12 106 GLU A N 1
ATOM 825 C CA . GLU A 1 106 ? -0.822 9.861 -17.466 1.00 85.12 106 GLU A CA 1
ATOM 826 C C . GLU A 1 106 ? -1.587 9.510 -16.188 1.00 85.12 106 GLU A C 1
ATOM 828 O O . GLU A 1 106 ? -1.622 10.320 -15.261 1.00 85.12 106 GLU A O 1
ATOM 833 N N . ASP A 1 107 ? -2.108 8.284 -16.106 1.00 86.31 107 ASP A N 1
ATOM 834 C CA . ASP A 1 107 ? -2.752 7.739 -14.911 1.00 86.31 107 ASP A CA 1
ATOM 835 C C . ASP A 1 107 ? -1.770 7.707 -13.734 1.00 86.31 107 ASP A C 1
ATOM 837 O O . ASP A 1 107 ? -2.113 8.131 -12.630 1.00 86.31 107 ASP A O 1
ATOM 841 N N . GLU A 1 108 ? -0.525 7.289 -13.982 1.00 85.00 108 GLU A N 1
ATOM 842 C CA . GLU A 1 108 ? 0.542 7.301 -12.979 1.00 85.00 108 GLU A CA 1
ATOM 843 C C . GLU A 1 108 ? 0.815 8.711 -12.446 1.00 85.00 108 GLU A C 1
ATOM 845 O O . GLU A 1 108 ? 0.872 8.919 -11.230 1.00 85.00 108 GLU A O 1
ATOM 850 N N . ARG A 1 109 ? 0.977 9.694 -13.341 1.00 83.88 109 ARG A N 1
ATOM 851 C CA . ARG A 1 109 ? 1.208 11.090 -12.956 1.00 83.88 109 ARG A CA 1
ATOM 852 C C . ARG A 1 109 ? 0.021 11.627 -12.168 1.00 83.88 109 ARG A C 1
ATOM 854 O O . ARG A 1 109 ? 0.218 12.247 -11.129 1.00 83.88 109 ARG A O 1
ATOM 861 N N . ASN A 1 110 ? -1.201 11.364 -12.625 1.00 85.62 110 ASN A N 1
ATOM 862 C CA . ASN A 1 110 ? -2.417 11.800 -11.951 1.00 85.62 110 ASN A CA 1
ATOM 863 C C . ASN A 1 110 ? -2.536 11.200 -10.541 1.00 85.62 110 ASN A C 1
ATOM 865 O O . ASN A 1 110 ? -2.773 11.935 -9.584 1.00 85.62 110 ASN A O 1
ATOM 869 N N . ALA A 1 111 ? -2.313 9.892 -10.386 1.00 87.38 111 ALA A N 1
ATOM 870 C CA . ALA A 1 111 ? -2.309 9.245 -9.077 1.00 87.38 111 ALA A CA 1
ATOM 871 C C . ALA A 1 111 ? -1.219 9.836 -8.173 1.00 87.38 111 ALA A C 1
ATOM 873 O O . ALA A 1 111 ? -1.473 10.195 -7.022 1.00 87.38 111 ALA A O 1
ATOM 874 N N . ASN A 1 112 ? -0.014 10.033 -8.700 1.00 84.31 112 ASN A N 1
ATOM 875 C CA . ASN A 1 112 ? 1.068 10.630 -7.936 1.00 84.31 112 ASN A CA 1
ATOM 876 C C . ASN A 1 112 ? 0.776 12.067 -7.513 1.00 84.31 112 ASN A C 1
ATOM 878 O O . ASN A 1 112 ? 1.061 12.422 -6.369 1.00 84.31 112 ASN A O 1
ATOM 882 N N . ASP A 1 113 ? 0.243 12.900 -8.400 1.00 83.81 113 ASP A N 1
ATOM 883 C CA . ASP A 1 113 ? 0.046 14.319 -8.131 1.00 83.81 113 ASP A CA 1
ATOM 884 C C . ASP A 1 113 ? -1.202 14.615 -7.309 1.00 83.81 113 ASP A C 1
ATOM 886 O O . ASP A 1 113 ? -1.159 15.532 -6.488 1.00 83.81 113 ASP A O 1
ATOM 890 N N . ASN A 1 114 ? -2.259 13.819 -7.477 1.00 86.44 114 ASN A N 1
ATOM 891 C CA . ASN A 1 114 ? -3.584 14.118 -6.939 1.00 86.44 114 ASN A CA 1
ATOM 892 C C . ASN A 1 114 ? -4.100 13.093 -5.930 1.00 86.44 114 ASN A C 1
ATOM 894 O O . ASN A 1 114 ? -5.113 13.355 -5.294 1.00 86.44 114 ASN A O 1
ATOM 898 N N . VAL A 1 115 ? -3.453 11.939 -5.763 1.00 90.62 115 VAL A N 1
ATOM 899 C CA . VAL A 1 115 ? -3.895 10.904 -4.813 1.00 90.62 115 VAL A CA 1
ATOM 900 C C . VAL A 1 115 ? -2.816 10.668 -3.772 1.00 90.62 115 VAL A C 1
ATOM 902 O O . VAL A 1 115 ? -3.000 10.985 -2.601 1.00 90.62 115 VAL A O 1
ATOM 905 N N . PHE A 1 116 ? -1.645 10.190 -4.185 1.00 90.25 116 PHE A N 1
ATOM 906 C CA . PHE A 1 116 ? -0.638 9.712 -3.246 1.00 90.25 116 PHE A CA 1
ATOM 907 C C . PHE A 1 116 ? 0.093 10.834 -2.478 1.00 90.25 116 PHE A C 1
ATOM 909 O O . PHE A 1 116 ? 0.914 10.554 -1.614 1.00 90.25 116 PHE A O 1
ATOM 916 N N . LYS A 1 117 ? -0.169 12.118 -2.753 1.00 88.50 117 LYS A N 1
ATOM 917 C CA . LYS A 1 117 ? 0.318 13.228 -1.902 1.00 88.50 117 LYS A CA 1
ATOM 918 C C . LYS A 1 117 ? -0.538 13.447 -0.650 1.00 88.50 117 LYS A C 1
ATOM 920 O O . LYS A 1 117 ? -0.102 14.147 0.265 1.00 88.50 117 LYS A O 1
ATOM 925 N N . LYS A 1 118 ? -1.748 12.889 -0.622 1.00 91.69 118 LYS A N 1
ATOM 926 C CA . LYS A 1 118 ? -2.720 13.077 0.458 1.00 91.69 118 LYS A CA 1
ATOM 927 C C . LYS A 1 118 ? -2.341 12.278 1.706 1.00 91.69 118 LYS A C 1
ATOM 929 O O . LYS A 1 118 ? -1.369 11.525 1.697 1.00 91.69 118 LYS A O 1
ATOM 934 N N . ARG A 1 119 ? -3.096 12.468 2.791 1.00 93.44 119 ARG A N 1
ATOM 935 C CA . ARG A 1 119 ? -2.995 11.603 3.975 1.00 93.44 119 ARG A CA 1
ATOM 936 C C . ARG A 1 119 ? -3.505 10.218 3.601 1.00 93.44 119 ARG A C 1
ATOM 938 O O . ARG A 1 119 ? -4.409 10.099 2.773 1.00 93.44 119 ARG A O 1
ATOM 945 N N . LEU A 1 120 ? -2.909 9.199 4.199 1.00 94.94 120 LEU A N 1
ATOM 946 C CA . LEU A 1 120 ? -3.223 7.810 3.909 1.00 94.94 120 LEU A CA 1
ATOM 947 C C . LEU A 1 120 ? -3.797 7.158 5.160 1.00 94.94 120 LEU A C 1
ATOM 949 O O . LEU A 1 120 ? -3.122 7.092 6.181 1.00 94.94 120 LEU A O 1
ATOM 953 N N . THR A 1 121 ? -5.017 6.647 5.068 1.00 95.81 121 THR A N 1
ATOM 954 C CA . THR A 1 121 ? -5.527 5.671 6.030 1.00 95.81 121 THR A CA 1
ATOM 955 C C . THR A 1 121 ? -5.201 4.278 5.516 1.00 95.81 121 THR A C 1
ATOM 957 O O . THR A 1 121 ? -5.595 3.920 4.404 1.00 95.81 121 THR A O 1
ATOM 960 N N . VAL A 1 122 ? -4.491 3.500 6.327 1.00 95.44 122 VAL A N 1
ATOM 961 C CA . VAL A 1 122 ? -4.247 2.075 6.096 1.00 95.44 122 VAL A CA 1
ATOM 962 C C . VAL A 1 122 ? -5.064 1.296 7.110 1.00 95.44 122 VAL A C 1
ATOM 964 O O . VAL A 1 122 ? -4.925 1.542 8.301 1.00 95.44 122 VAL A O 1
ATOM 967 N N . MET A 1 123 ? -5.884 0.354 6.667 1.00 95.12 123 MET A N 1
ATOM 968 C CA . MET A 1 123 ? -6.524 -0.609 7.558 1.00 95.12 123 MET A CA 1
ATOM 969 C C . MET A 1 123 ? -5.978 -2.004 7.283 1.00 95.12 123 MET A C 1
ATOM 971 O O . MET A 1 123 ? -5.841 -2.412 6.130 1.00 95.12 123 MET A O 1
ATOM 975 N N . VAL A 1 124 ? -5.666 -2.725 8.353 1.00 94.19 124 VAL A N 1
ATOM 976 C CA . VAL A 1 124 ? -5.197 -4.112 8.318 1.00 94.19 124 VAL A CA 1
ATOM 977 C C . VAL A 1 124 ? -5.652 -4.804 9.599 1.00 94.19 124 VAL A C 1
ATOM 979 O O . VAL A 1 124 ? -5.604 -4.209 10.674 1.00 94.19 124 VAL A O 1
ATOM 982 N N . ASP A 1 125 ? -6.176 -6.023 9.474 1.00 91.06 125 ASP A N 1
ATOM 983 C CA . ASP A 1 125 ? -6.749 -6.804 10.583 1.00 91.06 125 ASP A CA 1
ATOM 984 C C . ASP A 1 125 ? -7.797 -6.022 11.415 1.00 91.06 125 ASP A C 1
ATOM 986 O O . ASP A 1 125 ? -7.915 -6.182 12.629 1.00 91.06 125 ASP A O 1
ATOM 990 N N . GLY A 1 126 ? -8.559 -5.136 10.758 1.00 88.81 126 GLY A N 1
ATOM 991 C CA . GLY A 1 126 ? -9.580 -4.283 11.384 1.00 88.81 126 GLY A CA 1
ATOM 992 C C . GLY A 1 126 ? -9.047 -3.076 12.168 1.00 88.81 126 GLY A C 1
ATOM 993 O O . GLY A 1 126 ? -9.839 -2.346 12.758 1.00 88.81 126 GLY A O 1
ATOM 994 N N . VAL A 1 127 ? -7.731 -2.843 12.179 1.00 93.50 127 VAL A N 1
ATOM 995 C CA . VAL A 1 127 ? -7.100 -1.689 12.835 1.00 93.50 127 VAL A CA 1
ATOM 996 C C . VAL A 1 127 ? -6.769 -0.621 11.799 1.00 93.50 127 VAL A C 1
ATOM 998 O O . VAL A 1 127 ? -6.104 -0.907 10.805 1.00 93.50 127 VAL A O 1
ATOM 1001 N N . GLU A 1 128 ? -7.210 0.615 12.042 1.00 95.25 128 GLU A N 1
ATOM 1002 C CA . GLU A 1 128 ? -6.919 1.765 11.184 1.00 95.25 128 GLU A CA 1
ATOM 1003 C C . GLU A 1 128 ? -5.683 2.542 11.657 1.00 95.25 128 GLU A C 1
ATOM 1005 O O . GLU A 1 128 ? -5.552 2.920 12.822 1.00 95.25 128 GLU A O 1
ATOM 1010 N N . PHE A 1 129 ? -4.805 2.851 10.709 1.00 95.56 129 PHE A N 1
ATOM 1011 C CA . PHE A 1 129 ? -3.601 3.648 10.880 1.00 95.56 129 PHE A CA 1
ATOM 1012 C C . PHE A 1 129 ? -3.708 4.897 10.013 1.00 95.56 129 PHE A C 1
ATOM 1014 O O . PHE A 1 129 ? -3.742 4.813 8.784 1.00 95.56 129 PHE A O 1
ATOM 1021 N N . LEU A 1 130 ? -3.739 6.068 10.648 1.00 94.81 130 LEU A N 1
ATOM 1022 C CA . LEU A 1 130 ? -3.731 7.347 9.946 1.00 94.81 130 LEU A CA 1
ATOM 1023 C C . LEU A 1 130 ? -2.293 7.833 9.763 1.00 94.81 130 LEU A C 1
ATOM 1025 O O . LEU A 1 130 ? -1.583 8.105 10.734 1.00 94.81 130 LEU A O 1
ATOM 1029 N N . LEU A 1 131 ? -1.883 7.956 8.506 1.00 93.94 131 LEU A N 1
ATOM 1030 C CA . LEU A 1 131 ? -0.564 8.415 8.102 1.00 93.94 131 LEU A CA 1
ATOM 1031 C C . LEU A 1 131 ? -0.660 9.831 7.524 1.00 93.94 131 LEU A C 1
ATOM 1033 O O . LEU A 1 131 ? -1.534 10.138 6.707 1.00 93.94 131 LEU A O 1
ATOM 1037 N N . ASP A 1 132 ? 0.255 10.705 7.939 1.00 92.56 132 ASP A N 1
ATOM 1038 C CA . ASP A 1 132 ? 0.328 12.080 7.437 1.00 92.56 132 ASP A CA 1
ATOM 1039 C C . ASP A 1 132 ? 0.696 12.149 5.951 1.00 92.56 132 ASP A C 1
ATOM 1041 O O . ASP A 1 132 ? 1.036 11.150 5.326 1.00 92.56 132 ASP A O 1
ATOM 1045 N N . LYS A 1 133 ? 0.626 13.350 5.365 1.00 89.31 133 LYS A N 1
ATOM 1046 C CA . LYS A 1 133 ? 0.912 13.576 3.940 1.00 89.31 133 LYS A CA 1
ATOM 1047 C C . LYS A 1 133 ? 2.269 12.993 3.536 1.00 89.31 133 LYS A C 1
ATOM 1049 O O . LYS A 1 133 ? 3.246 13.050 4.291 1.00 89.31 133 LYS A O 1
ATOM 1054 N N . SER A 1 134 ? 2.330 12.474 2.310 1.00 85.56 134 SER A N 1
ATOM 1055 C CA . SER A 1 134 ? 3.550 11.863 1.792 1.00 85.56 134 SER A CA 1
ATOM 1056 C C . SER A 1 134 ? 4.734 12.839 1.805 1.00 85.56 134 SER A C 1
ATOM 1058 O O . SER A 1 134 ? 4.619 14.000 1.412 1.00 85.56 134 SER A O 1
ATOM 1060 N N . ARG A 1 135 ? 5.915 12.347 2.197 1.00 80.19 135 ARG A N 1
ATOM 1061 C CA . ARG A 1 135 ? 7.180 13.108 2.241 1.00 80.19 135 ARG A CA 1
ATOM 1062 C C . ARG A 1 135 ? 7.916 13.151 0.897 1.00 80.19 135 ARG A C 1
ATOM 1064 O O . ARG A 1 135 ? 9.146 13.227 0.878 1.00 80.19 135 ARG A O 1
ATOM 1071 N N . GLY A 1 136 ? 7.176 13.066 -0.205 1.00 72.00 136 GLY A N 1
ATOM 1072 C CA . GLY A 1 136 ? 7.713 12.984 -1.560 1.00 72.00 136 GLY A CA 1
ATOM 1073 C C . GLY A 1 136 ? 7.832 11.553 -2.079 1.00 72.00 136 GLY A C 1
ATOM 1074 O O . GLY A 1 136 ? 7.555 10.578 -1.375 1.00 72.00 136 GLY A O 1
ATOM 1075 N N . GLY A 1 137 ? 8.197 11.450 -3.357 1.00 65.94 137 GLY A N 1
ATOM 1076 C CA . GLY A 1 137 ? 8.534 10.171 -3.971 1.00 65.94 137 GLY A CA 1
ATOM 1077 C C . GLY A 1 137 ? 9.995 9.824 -3.734 1.00 65.94 137 GLY A C 1
ATOM 1078 O O . GLY A 1 137 ? 10.818 10.719 -3.541 1.00 65.94 137 GLY A O 1
ATOM 1079 N N . TYR A 1 138 ? 10.310 8.538 -3.735 1.00 60.78 138 TYR A N 1
ATOM 1080 C CA . TYR A 1 138 ? 11.681 8.081 -3.913 1.00 60.78 138 TYR A CA 1
ATOM 1081 C C . TYR A 1 138 ? 11.811 7.743 -5.400 1.00 60.78 138 TYR A C 1
ATOM 1083 O O . TYR A 1 138 ? 11.052 6.926 -5.898 1.00 60.78 138 TYR A O 1
ATOM 1091 N N . SER A 1 139 ? 12.687 8.429 -6.131 1.00 47.12 139 SER A N 1
ATOM 1092 C CA . SER A 1 139 ? 13.023 8.050 -7.504 1.00 47.12 139 SER A CA 1
ATOM 1093 C C . SER A 1 139 ? 14.386 7.381 -7.478 1.00 47.12 139 SER A C 1
ATOM 1095 O O . SER A 1 139 ? 15.332 7.968 -6.941 1.00 47.12 139 SER A O 1
ATOM 1097 N N . ASN A 1 140 ? 14.525 6.221 -8.114 1.00 42.00 140 ASN A N 1
ATOM 1098 C CA . ASN A 1 140 ? 15.846 5.846 -8.599 1.00 42.00 140 ASN A CA 1
ATOM 1099 C C . ASN A 1 140 ? 16.304 6.937 -9.577 1.00 42.00 140 ASN A C 1
ATOM 1101 O O . ASN A 1 140 ? 15.498 7.516 -10.306 1.00 42.00 140 ASN A O 1
ATOM 1105 N N . ALA A 1 141 ? 17.594 7.269 -9.553 1.00 36.78 141 ALA A N 1
ATOM 1106 C CA . ALA A 1 141 ? 18.187 8.288 -10.421 1.00 36.78 141 ALA A CA 1
ATOM 1107 C C . ALA A 1 141 ? 18.089 7.938 -11.922 1.00 36.78 141 ALA A C 1
ATOM 1109 O O . ALA A 1 141 ? 18.485 8.743 -12.763 1.00 36.78 141 ALA A O 1
ATOM 1110 N N . ASP A 1 142 ? 17.560 6.756 -12.249 1.00 42.00 142 ASP A N 1
ATOM 1111 C CA . ASP A 1 142 ? 17.273 6.315 -13.599 1.00 42.00 142 ASP A CA 1
ATOM 1112 C C . ASP A 1 142 ? 15.820 6.661 -14.006 1.00 42.00 142 ASP A C 1
ATOM 1114 O O . ASP A 1 142 ? 14.870 6.035 -13.531 1.00 42.00 142 ASP A O 1
ATOM 1118 N N . PRO A 1 143 ? 15.616 7.637 -14.909 1.00 41.22 143 PRO A N 1
ATOM 1119 C CA . PRO A 1 143 ? 14.295 8.015 -15.412 1.00 41.22 143 PRO A CA 1
ATOM 1120 C C . PRO A 1 143 ? 13.629 6.946 -16.300 1.00 41.22 143 PRO A C 1
ATOM 1122 O O . PRO A 1 143 ? 12.482 7.137 -16.714 1.00 41.22 143 PRO A O 1
ATOM 1125 N N . SER A 1 144 ? 14.324 5.853 -16.637 1.00 38.31 144 SER A N 1
ATOM 1126 C CA . SER A 1 144 ? 13.752 4.714 -17.363 1.00 38.31 144 SER A CA 1
ATOM 1127 C C . SER A 1 144 ? 13.003 3.741 -16.450 1.00 38.31 144 SER A C 1
ATOM 1129 O O . SER A 1 144 ? 12.082 3.066 -16.916 1.00 38.31 144 SER A O 1
ATOM 1131 N N . VAL A 1 145 ? 13.313 3.745 -15.150 1.00 43.47 145 VAL A N 1
ATOM 1132 C CA . VAL A 1 145 ? 12.702 2.853 -14.168 1.00 43.47 145 VAL A CA 1
ATOM 1133 C C . VAL A 1 145 ? 11.687 3.650 -13.353 1.00 43.47 145 VAL A C 1
ATOM 1135 O O . VAL A 1 145 ? 12.019 4.424 -12.455 1.00 43.47 145 VAL A O 1
ATOM 1138 N N . LEU A 1 146 ? 10.415 3.506 -13.729 1.00 45.81 146 LEU A N 1
ATOM 1139 C CA . LEU A 1 146 ? 9.274 4.241 -13.175 1.00 45.81 146 LEU A CA 1
ATOM 1140 C C . LEU A 1 146 ? 8.936 3.762 -11.755 1.00 45.81 146 LEU A C 1
ATOM 1142 O O . LEU A 1 146 ? 7.919 3.120 -11.507 1.00 45.81 146 LEU A O 1
ATOM 1146 N N . TRP A 1 147 ? 9.799 4.082 -10.797 1.00 55.72 147 TRP A N 1
ATOM 1147 C CA . TRP A 1 147 ? 9.527 3.898 -9.377 1.00 55.72 147 TRP A CA 1
ATOM 1148 C C . TRP A 1 147 ? 8.918 5.168 -8.799 1.00 55.72 147 TRP A C 1
ATOM 1150 O O . TRP A 1 147 ? 9.553 5.867 -8.022 1.00 55.72 147 TRP A O 1
ATOM 1160 N N . ASN A 1 148 ? 7.679 5.497 -9.157 1.00 64.69 148 ASN A N 1
ATOM 1161 C CA . ASN A 1 148 ? 6.974 6.586 -8.483 1.00 64.69 148 ASN A CA 1
ATOM 1162 C C . ASN A 1 148 ? 6.187 6.050 -7.289 1.00 64.69 148 ASN A C 1
ATOM 1164 O O . ASN A 1 148 ? 4.956 6.047 -7.271 1.00 64.69 148 ASN A O 1
ATOM 1168 N N . GLY A 1 149 ? 6.919 5.575 -6.282 1.00 73.25 149 GLY A N 1
ATOM 1169 C CA . GLY A 1 149 ? 6.321 5.263 -4.996 1.00 73.25 149 GLY A CA 1
ATOM 1170 C C . GLY A 1 149 ? 6.270 6.476 -4.081 1.00 73.25 149 GLY A C 1
ATOM 1171 O O . GLY A 1 149 ? 6.973 7.472 -4.269 1.00 73.25 149 GLY A O 1
ATOM 1172 N N . ARG A 1 150 ? 5.431 6.395 -3.054 1.00 86.06 150 ARG A N 1
ATOM 1173 C CA . ARG A 1 150 ? 5.310 7.409 -2.010 1.00 86.06 150 ARG A CA 1
ATOM 1174 C C . ARG A 1 150 ? 5.744 6.875 -0.671 1.00 86.06 150 ARG A C 1
ATOM 1176 O O . ARG A 1 150 ? 5.575 5.701 -0.362 1.00 86.06 150 ARG A O 1
ATOM 1183 N N . ARG A 1 151 ? 6.260 7.803 0.127 1.00 87.06 151 ARG A N 1
ATOM 1184 C CA . ARG A 1 151 ? 6.750 7.560 1.475 1.00 87.06 151 ARG A CA 1
ATOM 1185 C C . ARG A 1 151 ? 5.882 8.270 2.506 1.00 87.06 151 ARG A C 1
ATOM 1187 O O . ARG A 1 151 ? 5.643 9.472 2.365 1.00 87.06 151 ARG A O 1
ATOM 1194 N N . TYR A 1 152 ? 5.495 7.554 3.553 1.00 90.94 152 TYR A N 1
ATOM 1195 C CA . TYR A 1 152 ? 4.714 8.030 4.695 1.00 90.94 152 TYR A CA 1
ATOM 1196 C C . TYR A 1 152 ? 5.476 7.726 5.980 1.00 90.94 152 TYR A C 1
ATOM 1198 O O . TYR A 1 152 ? 6.035 6.646 6.125 1.00 90.94 152 TYR A O 1
ATOM 1206 N N . ARG A 1 153 ? 5.525 8.670 6.919 1.00 90.50 153 ARG A N 1
ATOM 1207 C CA . ARG A 1 153 ? 6.235 8.458 8.186 1.00 90.50 153 ARG A CA 1
ATOM 1208 C C . ARG A 1 153 ? 5.386 7.588 9.111 1.00 90.50 153 ARG A C 1
ATOM 1210 O O . ARG A 1 153 ? 4.212 7.892 9.290 1.00 90.50 153 ARG A O 1
ATOM 1217 N N . ILE A 1 154 ? 5.988 6.558 9.706 1.00 91.94 154 ILE A N 1
ATOM 1218 C CA . ILE A 1 154 ? 5.288 5.619 10.600 1.00 91.94 154 ILE A CA 1
ATOM 1219 C C . ILE A 1 154 ? 5.978 5.436 11.956 1.00 91.94 154 ILE A C 1
ATOM 1221 O O . ILE A 1 154 ? 5.676 4.497 12.679 1.00 91.94 154 ILE A O 1
ATOM 1225 N N . ASP A 1 155 ? 6.880 6.346 12.340 1.00 89.44 155 ASP A N 1
ATOM 1226 C CA . ASP A 1 155 ? 7.585 6.287 13.635 1.00 89.44 155 ASP A CA 1
ATOM 1227 C C . ASP A 1 155 ? 6.646 6.220 14.851 1.00 89.44 155 ASP A C 1
ATOM 1229 O O . ASP A 1 155 ? 7.003 5.660 15.882 1.00 89.44 155 ASP A O 1
ATOM 1233 N N . ASN A 1 156 ? 5.447 6.791 14.739 1.00 90.94 156 ASN A N 1
ATOM 1234 C CA . ASN A 1 156 ? 4.415 6.767 15.774 1.00 90.94 156 ASN A CA 1
ATOM 1235 C C . ASN A 1 156 ? 3.408 5.612 15.613 1.00 90.94 156 ASN A C 1
ATOM 1237 O O . ASN A 1 156 ? 2.415 5.590 16.333 1.00 90.94 156 ASN A O 1
ATOM 1241 N N . GLN A 1 157 ? 3.648 4.673 14.692 1.00 93.81 157 GLN A N 1
ATOM 1242 C CA . GLN A 1 157 ? 2.771 3.535 14.396 1.00 93.81 157 GLN A CA 1
ATOM 1243 C C . GLN A 1 157 ? 3.504 2.194 14.616 1.00 93.81 157 GLN A C 1
ATOM 1245 O O . GLN A 1 157 ? 3.685 1.428 13.666 1.00 93.81 157 GLN A O 1
ATOM 1250 N N . PRO A 1 158 ? 3.937 1.866 15.852 1.00 92.38 158 PRO A N 1
ATOM 1251 C CA . PRO A 1 158 ? 4.714 0.653 16.123 1.00 92.38 158 PRO A CA 1
ATOM 1252 C C . PRO A 1 158 ? 3.974 -0.631 15.728 1.00 92.38 158 PRO A C 1
ATOM 1254 O O . PRO A 1 158 ? 4.583 -1.533 15.172 1.00 92.38 158 PRO A O 1
ATOM 1257 N N . ALA A 1 159 ? 2.653 -0.696 15.922 1.00 93.44 159 ALA A N 1
ATOM 1258 C CA . ALA A 1 159 ? 1.868 -1.863 15.520 1.00 93.44 159 ALA A CA 1
ATOM 1259 C C . ALA A 1 159 ? 1.869 -2.087 13.995 1.00 93.44 159 ALA A C 1
ATOM 1261 O O . ALA A 1 159 ? 1.954 -3.226 13.549 1.00 93.44 159 ALA A O 1
ATOM 1262 N N . LEU A 1 160 ? 1.843 -1.017 13.190 1.00 92.75 160 LEU A N 1
ATOM 1263 C CA . LEU A 1 160 ? 1.958 -1.137 11.734 1.00 92.75 160 LEU A CA 1
ATOM 1264 C C . LEU A 1 160 ? 3.360 -1.607 11.321 1.00 92.75 160 LEU A C 1
ATOM 1266 O O . LEU A 1 160 ? 3.486 -2.409 10.402 1.00 92.75 160 LEU A O 1
ATOM 1270 N N . ILE A 1 161 ? 4.407 -1.138 12.010 1.00 89.88 161 ILE A N 1
ATOM 1271 C CA . ILE A 1 161 ? 5.786 -1.593 11.780 1.00 89.88 161 ILE A CA 1
ATOM 1272 C C . ILE A 1 161 ? 5.905 -3.101 12.029 1.00 89.88 161 ILE A C 1
ATOM 1274 O O . ILE A 1 161 ? 6.451 -3.805 11.183 1.00 89.88 161 ILE A O 1
ATOM 1278 N N . GLU A 1 162 ? 5.364 -3.599 13.144 1.00 89.44 162 GLU A N 1
ATOM 1279 C CA . GLU A 1 162 ? 5.365 -5.035 13.452 1.00 89.44 162 GLU A CA 1
ATOM 1280 C C . GLU A 1 162 ? 4.586 -5.841 12.406 1.00 89.44 162 GLU A C 1
ATOM 1282 O O . GLU A 1 162 ? 5.063 -6.870 11.940 1.00 89.44 162 GLU A O 1
ATOM 1287 N N . ILE A 1 163 ? 3.432 -5.340 11.953 1.00 90.81 163 ILE A N 1
ATOM 1288 C CA . ILE A 1 163 ? 2.635 -5.990 10.901 1.00 90.81 163 ILE A CA 1
ATOM 1289 C C . ILE A 1 163 ? 3.424 -6.155 9.595 1.00 90.81 163 ILE A C 1
ATOM 1291 O O . ILE A 1 163 ? 3.305 -7.186 8.932 1.00 90.81 163 ILE A O 1
ATOM 1295 N N . LEU A 1 164 ? 4.220 -5.153 9.217 1.00 87.88 164 LEU A N 1
ATOM 1296 C CA . LEU A 1 164 ? 5.044 -5.193 8.003 1.00 87.88 164 LEU A CA 1
ATOM 1297 C C . LEU A 1 164 ? 6.252 -6.131 8.150 1.00 87.88 164 LEU A C 1
ATOM 1299 O O . LEU A 1 164 ? 6.734 -6.661 7.153 1.00 87.88 164 LEU A O 1
ATOM 1303 N N . LYS A 1 165 ? 6.694 -6.374 9.389 1.00 85.38 165 LYS A N 1
ATOM 1304 C CA . LYS A 1 165 ? 7.796 -7.277 9.754 1.00 85.38 165 LYS A CA 1
ATOM 1305 C C . LYS A 1 165 ? 7.371 -8.720 10.015 1.00 85.38 165 LYS A C 1
ATOM 1307 O O . LYS A 1 165 ? 8.226 -9.572 10.234 1.00 85.38 165 LYS A O 1
ATOM 1312 N N . ASP A 1 166 ? 6.077 -9.010 9.998 1.00 87.50 166 ASP A N 1
ATOM 1313 C CA . ASP A 1 166 ? 5.559 -10.334 10.330 1.00 87.50 166 ASP A CA 1
ATOM 1314 C C . ASP A 1 166 ? 5.611 -11.283 9.124 1.00 87.50 166 ASP A C 1
ATOM 1316 O O . ASP A 1 166 ? 4.710 -11.376 8.282 1.00 87.50 166 ASP A O 1
ATOM 1320 N N . MET A 1 167 ? 6.745 -11.957 9.025 1.00 84.94 167 MET A N 1
ATOM 1321 C CA . MET A 1 167 ? 7.161 -12.742 7.872 1.00 84.94 167 MET A CA 1
ATOM 1322 C C . MET A 1 167 ? 6.228 -13.915 7.585 1.00 84.94 167 MET A C 1
ATOM 1324 O O . MET A 1 167 ? 5.879 -14.692 8.471 1.00 84.94 167 MET A O 1
ATOM 1328 N N . GLY A 1 168 ? 5.871 -14.098 6.312 1.00 82.44 168 GLY A N 1
ATOM 1329 C CA . GLY A 1 168 ? 5.077 -15.249 5.874 1.00 82.44 168 GLY A CA 1
ATOM 1330 C C . GLY A 1 168 ? 3.592 -15.199 6.251 1.00 82.44 168 GLY A C 1
ATOM 1331 O O . GLY A 1 168 ? 2.831 -16.055 5.796 1.00 82.44 168 GLY A O 1
ATOM 1332 N N . VAL A 1 169 ? 3.143 -14.189 7.004 1.00 89.19 169 VAL A N 1
ATOM 1333 C CA . VAL A 1 169 ? 1.727 -14.002 7.341 1.00 89.19 169 VAL A CA 1
ATOM 1334 C C . VAL A 1 169 ? 1.036 -13.202 6.238 1.00 89.19 169 VAL A C 1
ATOM 1336 O O . VAL A 1 169 ? 1.381 -12.056 5.958 1.00 89.19 169 VAL A O 1
ATOM 1339 N N . LYS A 1 170 ? 0.046 -13.815 5.579 1.00 92.50 170 LYS A N 1
ATOM 1340 C CA . LYS A 1 170 ? -0.798 -13.130 4.591 1.00 92.50 170 LYS A CA 1
ATOM 1341 C C . LYS A 1 170 ? -1.821 -12.248 5.310 1.00 92.50 170 LYS A C 1
ATOM 1343 O O . LYS A 1 170 ? -2.590 -12.753 6.122 1.00 92.50 170 LYS A O 1
ATOM 1348 N N . ARG A 1 171 ? -1.864 -10.962 4.964 1.00 93.12 171 ARG A N 1
ATOM 1349 C CA . ARG A 1 171 ? -2.831 -9.982 5.476 1.00 93.12 171 ARG A CA 1
ATOM 1350 C C . ARG A 1 171 ? -3.450 -9.175 4.353 1.00 93.12 171 ARG A C 1
ATOM 1352 O O . ARG A 1 171 ? -2.791 -8.919 3.348 1.00 93.12 171 ARG A O 1
ATOM 1359 N N . ARG A 1 172 ? -4.687 -8.723 4.553 1.00 94.00 172 ARG A N 1
ATOM 1360 C CA . ARG A 1 172 ? -5.342 -7.786 3.641 1.00 94.00 172 ARG A CA 1
ATOM 1361 C C . ARG A 1 172 ? -5.132 -6.356 4.105 1.00 94.00 172 ARG A C 1
ATOM 1363 O O . ARG A 1 172 ? -5.438 -6.013 5.244 1.00 94.00 172 ARG A O 1
ATOM 1370 N N . PHE A 1 173 ? -4.640 -5.534 3.193 1.00 94.31 173 PHE A N 1
ATOM 1371 C CA . PHE A 1 173 ? -4.477 -4.108 3.384 1.00 94.31 173 PHE A CA 1
ATOM 1372 C C . PHE A 1 173 ? -5.541 -3.362 2.596 1.00 94.31 173 PHE A C 1
ATOM 1374 O O . PHE A 1 173 ? -5.773 -3.638 1.417 1.00 94.31 173 PHE A O 1
ATOM 1381 N N . TYR A 1 174 ? -6.134 -2.376 3.252 1.00 94.69 174 TYR A N 1
ATOM 1382 C CA . TYR A 1 174 ? -7.100 -1.463 2.672 1.00 94.69 174 TYR A CA 1
ATOM 1383 C C . TYR A 1 174 ? -6.532 -0.050 2.751 1.00 94.69 174 TYR A C 1
ATOM 1385 O O . TYR A 1 174 ? -6.096 0.395 3.814 1.00 94.69 174 TYR A O 1
ATOM 1393 N N . PHE A 1 175 ? -6.524 0.662 1.629 1.00 94.94 175 PHE A N 1
ATOM 1394 C CA . PHE A 1 175 ? -5.882 1.966 1.514 1.00 94.94 175 PHE A CA 1
ATOM 1395 C C . PHE A 1 175 ? -6.873 3.035 1.091 1.00 94.94 175 PHE A C 1
ATOM 1397 O O . PHE A 1 175 ? -7.674 2.834 0.177 1.00 94.94 175 PHE A O 1
ATOM 1404 N N . ASN A 1 176 ? -6.794 4.197 1.728 1.00 94.81 176 ASN A N 1
ATOM 1405 C CA . ASN A 1 176 ? -7.643 5.333 1.414 1.00 94.81 176 ASN A CA 1
ATOM 1406 C C . ASN A 1 176 ? -6.857 6.640 1.475 1.00 94.81 176 ASN A C 1
ATOM 1408 O O . ASN A 1 176 ? -6.266 6.960 2.506 1.00 94.81 176 ASN A O 1
ATOM 1412 N N . TRP A 1 177 ? -6.879 7.405 0.385 1.00 93.94 177 TRP A N 1
ATOM 1413 C CA . TRP A 1 177 ? -6.208 8.697 0.289 1.00 93.94 177 TRP A CA 1
ATOM 1414 C C . TRP A 1 177 ? -7.229 9.823 0.336 1.00 93.94 177 TRP A C 1
ATOM 1416 O O . TRP A 1 177 ? -8.001 10.016 -0.604 1.00 93.94 177 TRP A O 1
ATOM 1426 N N . LYS A 1 178 ? -7.210 10.602 1.416 1.00 89.69 178 LYS A N 1
ATOM 1427 C CA . LYS A 1 178 ? -8.178 11.679 1.650 1.00 89.69 178 LYS A CA 1
ATOM 1428 C C . LYS A 1 178 ? -7.482 13.002 1.939 1.00 89.69 178 LYS A C 1
ATOM 1430 O O . LYS A 1 178 ? -6.402 13.050 2.534 1.00 89.69 178 LYS A O 1
ATOM 1435 N N . ASP A 1 179 ? -8.116 14.076 1.479 1.00 80.69 179 ASP A N 1
ATOM 1436 C CA . ASP A 1 179 ? -7.754 15.435 1.874 1.00 80.69 179 ASP A CA 1
ATOM 1437 C C . ASP A 1 179 ? -8.046 15.642 3.370 1.00 80.69 179 ASP A C 1
ATOM 1439 O O . ASP A 1 179 ? -8.779 14.863 3.984 1.00 80.69 179 ASP A O 1
ATOM 1443 N N . GLU A 1 180 ? -7.437 16.662 3.977 1.00 67.94 180 GLU A N 1
ATOM 1444 C CA . GLU A 1 180 ? -7.802 17.060 5.342 1.00 67.94 180 GLU A CA 1
ATOM 1445 C C . GLU A 1 180 ? -9.275 17.493 5.369 1.00 67.94 180 GLU A C 1
ATOM 1447 O O . GLU A 1 180 ? -9.720 18.216 4.475 1.00 67.94 180 GLU A O 1
ATOM 1452 N N . VAL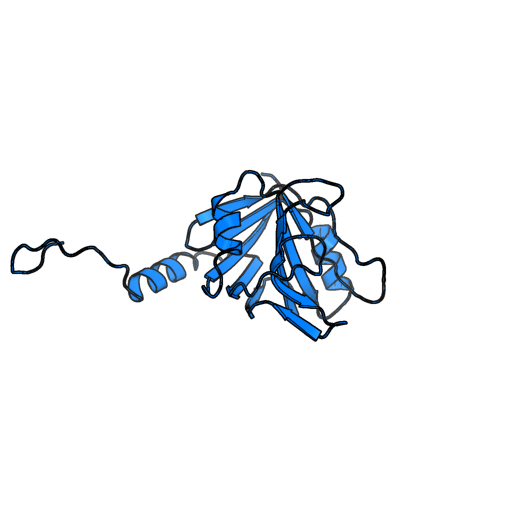 A 1 181 ? -10.011 17.016 6.378 1.00 53.03 181 VAL A N 1
ATOM 1453 C CA . VAL A 1 181 ? -11.329 17.548 6.755 1.00 53.03 181 VAL A CA 1
ATOM 1454 C C . VAL A 1 181 ? -11.124 18.784 7.617 1.00 53.03 181 VAL A C 1
ATOM 1456 O O . VAL A 1 181 ? -10.259 18.708 8.522 1.00 53.03 181 VAL A O 1
#

Foldseek 3Di:
DAPPVRDDDPDDQDPVNVVVLVVVCPDPPLFFWKKKWAWFDQDPPPQARFGTFAADPVVRDTGTDMDTDDGPAQFPDWHDFTWGANNGDPPGAIKTKTFTHHPDPVSVVCCLPPFQQAWKWKDKPNDTDTWHGWPAADDDPDPVDPRRMTITGCRVPVVVVVVSNVHRDIIMMTMHGDHDD